Protein AF-A0A521QGU1-F1 (afdb_monomer_lite)

Structure (mmCIF, N/CA/C/O backbone):
data_AF-A0A521QGU1-F1
#
_entry.id   AF-A0A521QGU1-F1
#
loop_
_atom_site.group_PDB
_atom_site.id
_atom_site.type_symbol
_atom_site.label_atom_id
_atom_site.label_alt_id
_atom_site.label_comp_id
_atom_site.label_asym_id
_atom_site.label_entity_id
_atom_site.label_seq_id
_atom_site.pdbx_PDB_ins_code
_atom_site.Cartn_x
_atom_site.Cartn_y
_atom_site.Cartn_z
_atom_site.occupancy
_atom_site.B_iso_or_equiv
_atom_site.auth_seq_id
_atom_site.auth_comp_id
_atom_site.auth_asym_id
_atom_site.auth_atom_id
_atom_site.pdbx_PDB_model_num
ATOM 1 N N . MET A 1 1 ? 9.062 -14.200 -12.652 1.00 90.19 1 MET A N 1
ATOM 2 C CA . MET A 1 1 ? 8.026 -13.484 -13.407 1.00 90.19 1 MET A CA 1
ATOM 3 C C . MET A 1 1 ? 8.384 -13.558 -14.871 1.00 90.19 1 MET A C 1
ATOM 5 O O . MET A 1 1 ? 9.484 -13.156 -15.253 1.00 90.19 1 MET A O 1
ATOM 9 N N . ASP A 1 2 ? 7.503 -14.172 -15.654 1.00 92.00 2 ASP A N 1
ATOM 10 C CA . ASP A 1 2 ? 7.645 -14.244 -17.107 1.00 92.00 2 ASP A CA 1
ATOM 11 C C . ASP A 1 2 ? 7.074 -12.988 -17.789 1.00 92.00 2 ASP A C 1
ATOM 13 O O . ASP A 1 2 ? 6.557 -12.075 -17.139 1.00 92.00 2 ASP A O 1
ATOM 17 N N . ARG A 1 3 ? 7.189 -12.932 -19.118 1.00 93.56 3 ARG A N 1
ATOM 18 C CA . ARG A 1 3 ? 6.713 -11.808 -19.931 1.00 93.56 3 ARG A CA 1
ATOM 19 C C . ARG A 1 3 ? 5.219 -11.534 -19.752 1.00 93.56 3 ARG A C 1
ATOM 21 O O . ARG A 1 3 ? 4.829 -10.377 -19.626 1.00 93.56 3 ARG A O 1
ATOM 28 N N . ASN A 1 4 ? 4.386 -12.569 -19.803 1.00 92.94 4 ASN A N 1
ATOM 29 C CA . ASN A 1 4 ? 2.934 -12.403 -19.786 1.00 92.94 4 ASN A CA 1
ATOM 30 C C . ASN A 1 4 ? 2.483 -11.890 -18.423 1.00 92.94 4 ASN A C 1
ATOM 32 O O . ASN A 1 4 ? 1.686 -10.956 -18.337 1.00 92.94 4 ASN A O 1
ATOM 36 N N . GLU A 1 5 ? 3.058 -12.449 -17.364 1.00 93.75 5 GLU A N 1
ATOM 37 C CA . GLU A 1 5 ? 2.828 -11.998 -16.003 1.00 93.75 5 GLU A CA 1
ATOM 38 C C . GLU A 1 5 ? 3.283 -10.546 -15.797 1.00 93.75 5 GLU A C 1
ATOM 40 O O . GLU A 1 5 ? 2.536 -9.748 -15.231 1.00 93.75 5 GLU A O 1
ATOM 45 N N . LEU A 1 6 ? 4.454 -10.165 -16.324 1.00 95.31 6 LEU A N 1
ATOM 46 C CA . LEU A 1 6 ? 4.926 -8.780 -16.286 1.00 95.31 6 LEU A CA 1
ATOM 47 C C . LEU A 1 6 ? 3.934 -7.825 -16.964 1.00 95.31 6 LEU A C 1
ATOM 49 O O . LEU A 1 6 ? 3.582 -6.796 -16.389 1.00 95.31 6 LEU A O 1
ATOM 53 N N . LEU A 1 7 ? 3.451 -8.160 -18.163 1.00 94.69 7 LEU A N 1
ATOM 54 C CA . LEU A 1 7 ? 2.492 -7.325 -18.895 1.00 94.69 7 LEU A CA 1
ATOM 55 C C . LEU A 1 7 ? 1.172 -7.158 -18.131 1.00 94.69 7 LEU A C 1
ATOM 57 O O . LEU A 1 7 ? 0.624 -6.054 -18.086 1.00 94.69 7 LEU A O 1
ATOM 61 N N . LEU A 1 8 ? 0.677 -8.228 -17.503 1.00 94.88 8 LEU A N 1
ATOM 62 C CA . LEU A 1 8 ? -0.521 -8.178 -16.664 1.00 94.88 8 LEU A CA 1
ATOM 63 C C . LEU A 1 8 ? -0.319 -7.267 -15.450 1.00 94.88 8 LEU A C 1
ATOM 65 O O . LEU A 1 8 ? -1.179 -6.430 -15.168 1.00 94.88 8 LEU A O 1
ATOM 69 N N . VAL A 1 9 ? 0.822 -7.385 -14.765 1.00 95.56 9 VAL A N 1
ATOM 70 C CA . VAL A 1 9 ? 1.147 -6.549 -13.603 1.00 95.56 9 VAL A CA 1
ATOM 71 C C . VAL A 1 9 ? 1.278 -5.079 -13.997 1.00 95.56 9 VAL A C 1
ATOM 73 O O . VAL A 1 9 ? 0.648 -4.231 -13.370 1.00 95.56 9 VAL A O 1
ATOM 76 N N . LEU A 1 10 ? 2.016 -4.756 -15.063 1.00 95.31 10 LEU A N 1
ATOM 77 C CA . LEU A 1 10 ? 2.164 -3.370 -15.523 1.00 95.31 10 LEU A CA 1
ATOM 78 C C . LEU A 1 10 ? 0.822 -2.758 -15.932 1.00 95.31 10 LEU A C 1
ATOM 80 O O . LEU A 1 10 ? 0.522 -1.626 -15.556 1.00 95.31 10 LEU A O 1
ATOM 84 N N . ARG A 1 11 ? -0.026 -3.519 -16.638 1.00 95.06 11 ARG A N 1
ATOM 85 C CA . ARG A 1 11 ? -1.375 -3.073 -17.013 1.00 95.06 11 ARG A CA 1
ATOM 86 C C . ARG A 1 11 ? -2.244 -2.808 -15.787 1.00 95.06 11 ARG A C 1
ATOM 88 O O . ARG A 1 11 ? -2.938 -1.795 -15.744 1.00 95.06 11 ARG A O 1
ATOM 95 N N . LYS A 1 12 ? -2.203 -3.700 -14.798 1.00 92.31 12 LYS A N 1
ATOM 96 C CA . LYS A 1 12 ? -2.942 -3.563 -13.538 1.00 92.31 12 LYS A CA 1
ATOM 97 C C . LYS A 1 12 ? -2.514 -2.321 -12.763 1.00 92.31 12 LYS A C 1
ATOM 99 O O . LYS A 1 12 ? -3.358 -1.540 -12.338 1.00 92.31 12 LYS A O 1
ATOM 104 N N . LEU A 1 13 ? -1.205 -2.117 -12.649 1.00 92.56 13 LEU A N 1
ATOM 105 C CA . LEU A 1 13 ? -0.603 -0.957 -11.994 1.00 92.56 13 LEU A CA 1
ATOM 106 C C . LEU A 1 13 ? -0.696 0.326 -12.832 1.00 92.56 13 LEU A C 1
ATOM 108 O O . LEU A 1 13 ? -0.358 1.400 -12.340 1.00 92.56 13 LEU A O 1
ATOM 112 N N . ARG A 1 14 ? -1.166 0.224 -14.084 1.00 92.44 14 ARG A N 1
ATOM 113 C CA . ARG A 1 14 ? -1.228 1.316 -15.067 1.00 92.44 14 ARG A CA 1
ATOM 114 C C . ARG A 1 14 ? 0.125 2.009 -15.249 1.00 92.44 14 ARG A C 1
ATOM 116 O O . ARG A 1 14 ? 0.181 3.224 -15.393 1.00 92.44 14 ARG A O 1
ATOM 123 N N . LEU A 1 15 ? 1.201 1.225 -15.230 1.00 92.94 15 LEU A N 1
ATOM 124 C CA . LEU A 1 15 ? 2.562 1.713 -15.415 1.00 92.94 15 LEU A CA 1
ATOM 125 C C . LEU A 1 15 ? 2.961 1.644 -16.884 1.00 92.94 15 LEU A C 1
ATOM 127 O O . LEU A 1 15 ? 2.883 0.588 -17.518 1.00 92.94 15 LEU A O 1
ATOM 131 N N . SER A 1 16 ? 3.474 2.754 -17.400 1.00 92.38 16 SER A N 1
ATOM 132 C CA . SER A 1 16 ? 4.285 2.731 -18.611 1.00 92.38 16 SER A CA 1
ATOM 133 C C . SER A 1 16 ? 5.647 2.067 -18.342 1.00 92.38 16 SER A C 1
ATOM 135 O O . SER A 1 16 ? 6.125 2.050 -17.201 1.00 92.38 16 SER A O 1
ATOM 137 N N . PRO A 1 17 ? 6.340 1.568 -19.384 1.00 91.75 17 PRO A N 1
ATOM 138 C CA . PRO A 1 17 ? 7.682 1.006 -19.226 1.00 91.75 17 PRO A CA 1
ATOM 139 C C . PRO A 1 17 ? 8.680 1.995 -18.609 1.00 91.75 17 PRO A C 1
ATOM 141 O O . PRO A 1 17 ? 9.538 1.601 -17.824 1.00 91.75 17 PRO A O 1
ATOM 144 N N . LYS A 1 18 ? 8.545 3.289 -18.933 1.00 92.12 18 LYS A N 1
ATOM 145 C CA . LYS A 1 18 ? 9.400 4.358 -18.403 1.00 92.12 18 LYS A CA 1
ATOM 146 C C . LYS A 1 18 ? 9.163 4.589 -16.910 1.00 92.12 18 LYS A C 1
ATOM 148 O O . LYS A 1 18 ? 10.126 4.712 -16.160 1.00 92.12 18 LYS A O 1
ATOM 153 N N . GLU A 1 19 ? 7.906 4.623 -16.472 1.00 91.94 19 GLU A N 1
ATOM 154 C CA . GLU A 1 19 ? 7.576 4.775 -15.049 1.00 91.94 19 GLU A CA 1
ATOM 155 C C . GLU A 1 19 ? 8.031 3.558 -14.243 1.00 91.94 19 GLU A C 1
ATOM 157 O O . GLU A 1 19 ? 8.653 3.715 -13.196 1.00 91.94 19 GLU A O 1
ATOM 162 N N . ALA A 1 20 ? 7.792 2.347 -14.757 1.00 93.69 20 ALA A N 1
ATOM 163 C CA . ALA A 1 20 ? 8.266 1.122 -14.122 1.00 93.69 20 ALA A CA 1
ATOM 164 C C . ALA A 1 20 ? 9.794 1.121 -13.967 1.00 93.69 20 ALA A C 1
ATOM 166 O O . ALA A 1 20 ? 10.299 0.761 -12.908 1.00 93.69 20 ALA A O 1
ATOM 167 N N . ALA A 1 21 ? 10.525 1.569 -14.992 1.00 94.19 21 ALA A N 1
ATOM 168 C CA . ALA A 1 21 ? 11.978 1.691 -14.949 1.00 94.19 21 ALA A CA 1
ATOM 169 C C . ALA A 1 21 ? 12.446 2.660 -13.851 1.00 94.19 21 ALA A C 1
ATOM 171 O O . ALA A 1 21 ? 13.308 2.301 -13.050 1.00 94.19 21 ALA A O 1
ATOM 172 N N . GLY A 1 22 ? 11.821 3.840 -13.759 1.00 91.50 22 GLY A N 1
ATOM 173 C CA . GLY A 1 22 ? 12.121 4.826 -12.718 1.00 91.50 22 GLY A CA 1
ATOM 174 C C . GLY A 1 22 ? 11.873 4.290 -11.306 1.00 91.50 22 GLY A C 1
ATOM 175 O O . GLY A 1 22 ? 12.759 4.355 -10.458 1.00 91.50 22 GLY A O 1
ATOM 176 N N . LEU A 1 23 ? 10.711 3.673 -11.069 1.00 92.00 23 LEU A N 1
ATOM 177 C CA . LEU A 1 23 ? 10.362 3.109 -9.759 1.00 92.00 23 LEU A CA 1
ATOM 178 C C . LEU A 1 23 ? 11.237 1.911 -9.371 1.00 92.00 23 LEU A C 1
ATOM 180 O O . LEU A 1 23 ? 11.514 1.698 -8.194 1.00 92.00 23 LEU A O 1
ATOM 184 N N . LEU A 1 24 ? 11.676 1.116 -10.347 1.00 93.62 24 LEU A N 1
ATOM 185 C CA . LEU A 1 24 ? 12.585 -0.008 -10.123 1.00 93.62 24 LEU A CA 1
ATOM 186 C C . LEU A 1 24 ? 14.060 0.415 -10.076 1.00 93.62 24 LEU A C 1
ATOM 188 O O . LEU A 1 24 ? 14.905 -0.418 -9.748 1.00 93.62 24 LEU A O 1
ATOM 192 N N . SER A 1 25 ? 14.374 1.682 -10.358 1.00 91.62 25 SER A N 1
ATOM 193 C CA . SER A 1 25 ? 15.746 2.187 -10.505 1.00 91.62 25 SER A CA 1
ATOM 194 C C . SER A 1 25 ? 16.566 1.370 -11.514 1.00 91.62 25 SER A C 1
ATOM 196 O O . SER A 1 25 ? 17.708 0.999 -11.254 1.00 91.62 25 SER A O 1
ATOM 198 N N . VAL A 1 26 ? 15.967 1.053 -12.664 1.00 93.62 26 VAL A N 1
ATOM 199 C CA . VAL A 1 26 ? 16.630 0.356 -13.778 1.00 93.62 26 VAL A CA 1
ATOM 200 C C . VAL A 1 26 ? 16.540 1.181 -15.057 1.00 93.62 26 VAL A C 1
ATOM 202 O O . VAL A 1 26 ? 15.681 2.047 -15.196 1.00 93.62 26 VAL A O 1
ATOM 205 N N . ASP A 1 27 ? 17.398 0.883 -16.030 1.00 93.44 27 ASP A N 1
ATOM 206 C CA . ASP A 1 27 ? 17.324 1.523 -17.345 1.00 93.44 27 ASP A CA 1
ATOM 207 C C . ASP A 1 27 ? 16.013 1.147 -18.083 1.00 93.44 27 ASP A C 1
ATOM 209 O O . ASP A 1 27 ? 15.628 -0.030 -18.080 1.00 93.44 27 ASP A O 1
ATOM 213 N N . PRO A 1 28 ? 15.332 2.085 -18.772 1.00 93.38 28 PRO A N 1
ATOM 214 C CA . PRO A 1 28 ? 14.128 1.786 -19.555 1.00 93.38 28 PRO A CA 1
ATOM 215 C C . PRO A 1 28 ? 14.298 0.659 -20.587 1.00 93.38 28 PRO A C 1
ATOM 217 O O . PRO A 1 28 ? 13.368 -0.119 -20.812 1.00 93.38 28 PRO A O 1
ATOM 220 N N . LYS A 1 29 ? 15.490 0.504 -21.181 1.00 93.94 29 LYS A N 1
ATOM 221 C CA . LYS A 1 29 ? 15.809 -0.597 -22.105 1.00 93.94 29 LYS A CA 1
ATOM 222 C C . LYS A 1 29 ? 15.801 -1.949 -21.401 1.00 93.94 29 LYS A C 1
ATOM 224 O O . LYS A 1 29 ? 15.525 -2.960 -22.043 1.00 93.94 29 LYS A O 1
ATOM 229 N N . THR A 1 30 ? 16.095 -1.996 -20.104 1.00 94.56 30 THR A N 1
ATOM 230 C CA . THR A 1 30 ? 16.016 -3.225 -19.305 1.00 94.56 30 THR A CA 1
ATOM 231 C C . THR A 1 30 ? 14.569 -3.700 -19.202 1.00 94.56 30 THR A C 1
ATOM 233 O O . THR A 1 30 ? 14.295 -4.868 -19.476 1.00 94.56 30 THR A O 1
ATOM 236 N N . VAL A 1 31 ? 13.630 -2.788 -18.925 1.00 93.56 31 VAL A N 1
ATOM 237 C CA . VAL A 1 31 ? 12.193 -3.109 -18.902 1.00 93.56 31 VAL A CA 1
ATOM 238 C C . VAL A 1 31 ? 11.703 -3.528 -20.290 1.00 93.56 31 VAL A C 1
ATOM 240 O O . VAL A 1 31 ? 11.034 -4.553 -20.418 1.00 93.56 31 VAL A O 1
ATOM 243 N N . ALA A 1 32 ? 12.106 -2.808 -21.344 1.00 92.31 32 ALA A N 1
ATOM 244 C CA . ALA A 1 32 ? 11.781 -3.178 -22.723 1.00 92.31 32 ALA A CA 1
ATOM 245 C C . ALA A 1 32 ? 12.279 -4.593 -23.073 1.00 92.31 32 ALA A C 1
ATOM 247 O O . ALA A 1 32 ? 11.535 -5.395 -23.632 1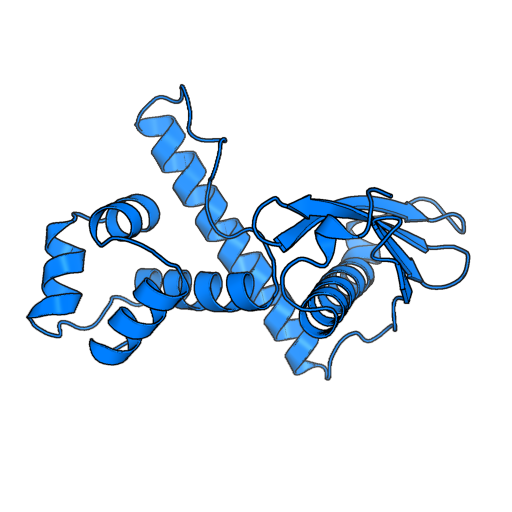.00 92.31 32 ALA A O 1
ATOM 248 N N . ARG A 1 33 ? 13.501 -4.963 -22.661 1.00 93.38 33 ARG A N 1
ATOM 249 C CA . ARG A 1 33 ? 14.042 -6.319 -22.859 1.00 93.38 33 ARG A CA 1
ATOM 250 C C . ARG A 1 33 ? 13.207 -7.397 -22.167 1.00 93.38 33 ARG A C 1
ATOM 252 O O . ARG A 1 33 ? 12.995 -8.448 -22.771 1.00 93.38 33 ARG A O 1
ATOM 259 N N . TRP A 1 34 ? 12.728 -7.162 -20.944 1.00 95.06 34 TRP A N 1
ATOM 260 C CA . TRP A 1 34 ? 11.826 -8.102 -20.263 1.00 95.06 34 TRP A CA 1
ATOM 261 C C . TRP A 1 34 ? 10.500 -8.257 -21.020 1.00 95.06 34 TRP A C 1
ATOM 263 O O . TRP A 1 34 ? 10.010 -9.372 -21.195 1.00 95.06 34 TRP A O 1
ATOM 273 N N . MET A 1 35 ? 9.953 -7.149 -21.530 1.00 92.56 35 MET A N 1
ATOM 274 C CA . MET A 1 35 ? 8.674 -7.125 -22.245 1.00 92.56 35 MET A CA 1
ATOM 275 C C . MET A 1 35 ? 8.734 -7.697 -23.666 1.00 92.56 35 MET A C 1
ATOM 277 O O . MET A 1 35 ? 7.758 -8.296 -24.107 1.00 92.56 35 MET A O 1
ATOM 281 N N . GLU A 1 36 ? 9.829 -7.504 -24.399 1.00 90.25 36 GLU A N 1
ATOM 282 C CA . GLU A 1 36 ? 9.942 -7.877 -25.818 1.00 90.25 36 GLU A CA 1
ATOM 283 C C . GLU A 1 36 ? 10.596 -9.242 -26.006 1.00 90.25 36 GLU A C 1
ATOM 285 O O . GLU A 1 36 ? 10.100 -10.082 -26.754 1.00 90.25 36 GLU A O 1
ATOM 290 N N . ARG A 1 37 ? 11.716 -9.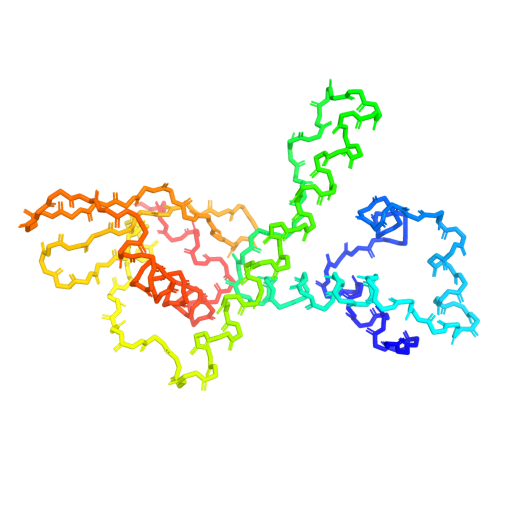471 -25.311 1.00 84.38 37 ARG A N 1
ATOM 291 C CA . ARG A 1 37 ? 12.564 -10.657 -25.498 1.00 84.38 37 ARG A CA 1
ATOM 292 C C . ARG A 1 37 ? 12.235 -11.782 -24.523 1.00 84.38 37 ARG A C 1
ATOM 294 O O . ARG A 1 37 ? 12.861 -12.833 -24.583 1.00 84.38 37 ARG A O 1
ATOM 301 N N . GLY A 1 38 ? 11.296 -11.552 -23.603 1.00 80.38 38 GLY A N 1
ATOM 302 C CA . GLY A 1 38 ? 10.913 -12.520 -22.576 1.00 80.38 38 GLY A CA 1
ATOM 303 C C . GLY A 1 38 ? 12.033 -12.853 -21.593 1.00 80.38 38 GLY A C 1
ATOM 304 O O . GLY A 1 38 ? 12.019 -13.923 -20.988 1.00 80.38 38 GLY A O 1
ATOM 305 N N . ALA A 1 39 ? 13.011 -11.957 -21.435 1.00 86.06 39 ALA A N 1
ATOM 306 C CA . ALA A 1 39 ? 14.044 -12.120 -20.424 1.00 86.06 39 ALA A CA 1
ATOM 307 C C . ALA A 1 39 ? 13.405 -12.154 -19.027 1.00 86.06 39 ALA A C 1
ATOM 309 O O . ALA A 1 39 ? 12.521 -11.352 -18.721 1.00 86.06 39 ALA A O 1
ATOM 310 N N . LYS A 1 40 ? 13.862 -13.080 -18.179 1.00 88.75 40 LYS A N 1
ATOM 311 C CA . LYS A 1 40 ? 13.328 -13.250 -16.824 1.00 88.75 40 LYS A CA 1
ATOM 312 C C . LYS A 1 40 ? 13.571 -11.984 -16.000 1.00 88.75 40 LYS A C 1
ATOM 314 O O . LYS A 1 40 ? 14.695 -11.480 -15.954 1.00 88.75 40 LYS A O 1
ATOM 319 N N . VAL A 1 41 ? 12.527 -11.502 -15.329 1.00 92.81 41 VAL A N 1
ATOM 320 C CA . VAL A 1 41 ? 12.647 -10.371 -14.401 1.00 92.81 41 VAL A CA 1
ATOM 321 C C . VAL A 1 41 ? 13.502 -10.807 -13.197 1.00 92.81 41 VAL A C 1
ATOM 323 O O . VAL A 1 41 ? 13.235 -11.871 -12.631 1.00 92.81 41 VAL A O 1
ATOM 326 N N . PRO A 1 42 ? 14.534 -10.037 -12.799 1.00 93.56 42 PRO A N 1
ATOM 327 C CA . PRO A 1 42 ? 15.344 -10.337 -11.622 1.00 93.56 42 PRO A CA 1
ATOM 328 C C . PRO A 1 42 ? 14.513 -10.358 -10.337 1.00 93.56 42 PRO A C 1
ATOM 330 O O . PRO A 1 42 ? 13.564 -9.588 -10.200 1.00 93.56 42 PRO A O 1
ATOM 333 N N . GLY A 1 43 ? 14.925 -11.186 -9.373 1.00 92.62 43 GLY A N 1
ATOM 334 C CA . GLY A 1 43 ? 14.205 -11.409 -8.112 1.00 92.62 43 GLY A CA 1
ATOM 335 C C . GLY A 1 43 ? 13.744 -10.129 -7.399 1.00 92.62 43 GLY A C 1
ATOM 336 O O . GLY A 1 43 ? 12.550 -10.018 -7.134 1.00 92.62 43 GLY A O 1
ATOM 337 N N . PRO A 1 44 ? 14.620 -9.132 -7.162 1.00 92.94 44 PRO A N 1
ATOM 338 C CA . PRO A 1 44 ? 14.218 -7.895 -6.486 1.00 92.94 44 PRO A CA 1
ATOM 339 C C . PRO A 1 44 ? 13.143 -7.097 -7.239 1.00 92.94 44 PRO A C 1
ATOM 341 O O . PRO A 1 44 ? 12.173 -6.635 -6.641 1.00 92.94 44 PRO A O 1
ATOM 344 N N . ALA A 1 45 ? 13.271 -6.973 -8.565 1.00 94.56 45 ALA A N 1
ATOM 345 C CA . ALA A 1 45 ? 12.286 -6.273 -9.388 1.00 94.56 45 ALA A CA 1
ATOM 346 C C . ALA A 1 45 ? 10.954 -7.031 -9.447 1.00 94.56 45 ALA A C 1
ATOM 348 O O . ALA A 1 45 ? 9.886 -6.432 -9.340 1.00 94.56 45 ALA A O 1
ATOM 349 N N . GLU A 1 46 ? 11.013 -8.357 -9.565 1.00 95.50 46 GLU A N 1
ATOM 350 C CA . GLU A 1 46 ? 9.836 -9.216 -9.498 1.00 95.50 46 GLU A CA 1
ATOM 351 C C . GLU A 1 46 ? 9.117 -9.081 -8.149 1.00 95.50 46 GLU A C 1
ATOM 353 O O . GLU A 1 46 ? 7.893 -8.940 -8.124 1.00 95.50 46 GLU A O 1
ATOM 358 N N . GLN A 1 47 ? 9.853 -9.104 -7.036 1.00 94.88 47 GLN A N 1
ATOM 359 C CA . GLN A 1 47 ? 9.284 -8.989 -5.696 1.00 94.88 47 GLN A CA 1
ATOM 360 C C . GLN A 1 47 ? 8.584 -7.640 -5.511 1.00 94.88 47 GLN A C 1
ATOM 362 O O . GLN A 1 47 ? 7.433 -7.618 -5.075 1.00 94.88 47 GLN A O 1
ATOM 367 N N . ALA A 1 48 ? 9.226 -6.543 -5.926 1.00 95.62 48 ALA A N 1
ATOM 368 C CA . ALA A 1 48 ? 8.642 -5.205 -5.874 1.00 95.62 48 ALA A CA 1
ATOM 369 C C . ALA A 1 48 ? 7.350 -5.111 -6.703 1.00 95.62 48 ALA A C 1
ATOM 371 O O . ALA A 1 48 ? 6.311 -4.722 -6.178 1.00 95.62 48 ALA A O 1
ATOM 372 N N . LEU A 1 49 ? 7.375 -5.551 -7.966 1.00 96.25 49 LEU A N 1
ATOM 373 C CA . LEU A 1 49 ? 6.201 -5.537 -8.848 1.00 96.25 49 LEU A CA 1
ATOM 374 C C . LEU A 1 49 ? 5.028 -6.342 -8.272 1.00 96.25 49 LEU A C 1
ATOM 376 O O . LEU A 1 49 ? 3.874 -5.915 -8.337 1.00 96.25 49 LEU A O 1
ATOM 380 N N . ARG A 1 50 ? 5.318 -7.508 -7.686 1.00 95.88 50 ARG A N 1
ATOM 381 C CA . ARG A 1 50 ? 4.315 -8.352 -7.030 1.00 95.88 50 ARG A CA 1
ATOM 382 C C . ARG A 1 50 ? 3.736 -7.702 -5.775 1.00 95.88 50 ARG A C 1
ATOM 384 O O . ARG A 1 50 ? 2.526 -7.796 -5.577 1.00 95.88 50 ARG A O 1
ATOM 391 N N . ALA A 1 51 ? 4.575 -7.083 -4.947 1.00 95.81 51 ALA A N 1
ATOM 392 C CA . ALA A 1 51 ? 4.137 -6.363 -3.756 1.00 95.81 51 ALA A CA 1
ATOM 393 C C . ALA A 1 51 ? 3.238 -5.187 -4.142 1.00 95.81 51 ALA A C 1
ATOM 395 O O . ALA A 1 51 ? 2.112 -5.094 -3.669 1.00 95.81 51 ALA A O 1
ATOM 396 N N . TRP A 1 52 ? 3.656 -4.363 -5.105 1.00 96.06 52 TRP A N 1
ATOM 397 C CA . TRP A 1 52 ? 2.846 -3.248 -5.599 1.00 96.06 52 TRP A CA 1
ATOM 398 C C . TRP A 1 52 ? 1.489 -3.705 -6.136 1.00 96.06 52 TRP A C 1
ATOM 400 O O . TRP A 1 52 ? 0.475 -3.080 -5.847 1.00 96.06 52 TRP A O 1
ATOM 410 N N . ALA A 1 53 ? 1.441 -4.818 -6.879 1.00 94.75 53 ALA A N 1
ATOM 411 C CA . ALA A 1 53 ? 0.187 -5.366 -7.396 1.00 94.75 53 ALA A CA 1
ATOM 412 C C . ALA A 1 53 ? -0.786 -5.791 -6.287 1.00 94.75 53 ALA A C 1
ATOM 414 O O . ALA A 1 53 ? -1.994 -5.645 -6.468 1.00 94.75 53 ALA A O 1
ATOM 415 N N . ARG A 1 54 ? -0.276 -6.314 -5.166 1.00 94.44 54 ARG A N 1
ATOM 416 C CA . ARG A 1 54 ? -1.084 -6.709 -4.003 1.00 94.44 54 ARG A CA 1
ATOM 417 C C . ARG A 1 54 ? -1.501 -5.514 -3.154 1.00 94.44 54 ARG A C 1
ATOM 419 O O . ARG A 1 54 ? -2.654 -5.450 -2.750 1.00 94.44 54 ARG A O 1
ATOM 426 N N . LEU A 1 55 ? -0.608 -4.549 -2.944 1.00 93.75 55 LEU A N 1
ATOM 427 C CA . LEU A 1 55 ? -0.945 -3.291 -2.277 1.00 93.75 55 LEU A CA 1
ATOM 428 C C . LEU A 1 55 ? -2.032 -2.537 -3.046 1.00 93.75 55 LEU A C 1
ATOM 430 O O . LEU A 1 55 ? -2.993 -2.075 -2.445 1.00 93.75 55 LEU A O 1
ATOM 434 N N . ALA A 1 56 ? -1.936 -2.495 -4.378 1.00 91.81 56 ALA A N 1
ATOM 435 C CA . ALA A 1 56 ? -2.970 -1.914 -5.226 1.00 91.81 56 ALA A CA 1
ATOM 436 C C . ALA A 1 56 ? -4.333 -2.613 -5.057 1.00 91.81 56 ALA A C 1
ATOM 438 O O . ALA A 1 56 ? -5.351 -1.930 -4.995 1.00 91.81 56 ALA A O 1
ATOM 439 N N . ASP A 1 57 ? -4.366 -3.948 -4.947 1.00 90.62 57 ASP A N 1
ATOM 440 C CA . ASP A 1 57 ? -5.608 -4.693 -4.669 1.00 90.62 57 ASP A CA 1
ATOM 441 C C . ASP A 1 57 ? -6.178 -4.403 -3.281 1.00 90.62 57 ASP A C 1
ATOM 443 O O . ASP A 1 57 ? -7.392 -4.408 -3.100 1.00 90.62 57 ASP A O 1
ATOM 447 N N . ALA A 1 58 ? -5.299 -4.175 -2.307 1.00 87.81 58 ALA A N 1
ATOM 448 C CA . ALA A 1 58 ? -5.660 -3.832 -0.938 1.00 87.81 58 ALA A CA 1
ATOM 449 C C . ALA A 1 58 ? -6.035 -2.348 -0.772 1.00 87.81 58 ALA A C 1
ATOM 451 O O . ALA A 1 58 ? -6.320 -1.913 0.339 1.00 87.81 58 ALA A O 1
ATOM 452 N N . GLY A 1 59 ? -6.000 -1.551 -1.848 1.00 87.25 59 GLY A N 1
ATOM 453 C CA . GLY A 1 59 ? -6.241 -0.113 -1.776 1.00 87.25 59 GLY A CA 1
ATOM 454 C C . GLY A 1 59 ? -5.164 0.643 -0.993 1.00 87.25 59 GLY A C 1
ATOM 455 O O . GLY A 1 59 ? -5.432 1.721 -0.482 1.00 87.25 59 GLY A O 1
ATOM 456 N N . LEU A 1 60 ? -3.950 0.111 -0.873 1.00 89.12 60 LEU A N 1
ATOM 457 C CA . LEU A 1 60 ? -2.855 0.764 -0.156 1.00 89.12 60 LEU A CA 1
ATOM 458 C C . LEU A 1 60 ? -1.931 1.529 -1.117 1.00 89.12 60 LEU A C 1
ATOM 460 O O . LEU A 1 60 ? -1.729 1.106 -2.265 1.00 89.12 60 LEU A O 1
ATOM 464 N N . PRO A 1 61 ? -1.345 2.657 -0.673 1.00 87.56 61 PRO A N 1
ATOM 465 C CA . PRO A 1 61 ? -0.427 3.438 -1.481 1.00 87.56 61 PRO A CA 1
ATOM 466 C C . PRO A 1 61 ? 0.822 2.614 -1.780 1.00 87.56 61 PRO A C 1
ATOM 468 O O . PRO A 1 61 ? 1.500 2.127 -0.885 1.00 87.56 61 PRO A O 1
ATOM 471 N N . TRP A 1 62 ? 1.136 2.484 -3.065 1.00 90.44 62 TRP A N 1
ATOM 472 C CA . TRP A 1 62 ? 2.328 1.771 -3.528 1.00 90.44 62 TRP A CA 1
ATOM 473 C C . TRP A 1 62 ? 3.219 2.626 -4.439 1.00 90.44 62 TRP A C 1
ATOM 475 O O . TRP A 1 62 ? 4.346 2.237 -4.732 1.00 90.44 62 TRP A O 1
ATOM 485 N N . ARG A 1 63 ? 2.745 3.791 -4.904 1.00 87.25 63 ARG A N 1
ATOM 486 C CA . ARG A 1 63 ? 3.498 4.682 -5.800 1.00 87.25 63 ARG A CA 1
ATOM 487 C C . ARG A 1 63 ? 3.734 6.058 -5.169 1.00 87.25 63 ARG A C 1
ATOM 489 O O . ARG A 1 63 ? 2.823 6.573 -4.519 1.00 87.25 63 ARG A O 1
ATOM 496 N N . PRO A 1 64 ? 4.889 6.693 -5.422 1.00 76.69 64 PRO A N 1
ATOM 497 C CA . PRO A 1 64 ? 5.152 8.049 -4.970 1.00 76.69 64 PRO A CA 1
ATOM 498 C C . PRO A 1 64 ? 4.383 9.011 -5.882 1.00 76.69 64 PRO A C 1
ATOM 500 O O . PRO A 1 64 ? 4.666 9.090 -7.075 1.00 76.69 64 PRO A O 1
ATOM 503 N N . ARG A 1 65 ? 3.351 9.685 -5.365 1.00 69.38 65 ARG A N 1
ATOM 504 C CA . ARG A 1 65 ? 2.537 10.614 -6.173 1.00 69.38 65 ARG A CA 1
ATOM 505 C C . ARG A 1 65 ? 3.118 12.022 -6.187 1.00 69.38 65 ARG A C 1
ATOM 507 O O . ARG A 1 65 ? 3.342 12.577 -7.254 1.00 69.38 65 ARG A O 1
ATOM 514 N N . GLU A 1 66 ? 3.357 12.575 -5.006 1.00 67.19 66 GLU A N 1
ATOM 515 C CA . GLU A 1 66 ? 3.667 14.002 -4.833 1.00 67.19 66 GLU A CA 1
ATOM 516 C C . GLU A 1 66 ? 4.999 14.227 -4.107 1.00 67.19 66 GLU A C 1
ATOM 518 O O . GLU A 1 66 ? 5.613 15.278 -4.256 1.00 67.19 66 GLU A O 1
ATOM 523 N N . CYS A 1 67 ? 5.509 13.215 -3.397 1.00 66.56 67 CYS A N 1
ATOM 524 C CA . CYS A 1 67 ? 6.707 13.323 -2.560 1.00 66.56 67 CYS A CA 1
ATOM 525 C C . CYS A 1 67 ? 8.031 13.461 -3.329 1.00 66.56 67 CYS A C 1
ATOM 527 O O . CYS A 1 67 ? 9.070 13.617 -2.700 1.00 66.56 67 CYS A O 1
ATOM 529 N N . LEU A 1 68 ? 8.013 13.397 -4.665 1.00 76.88 68 LEU A N 1
ATOM 530 C CA . LEU A 1 68 ? 9.216 13.530 -5.497 1.00 76.88 68 LEU A CA 1
ATOM 531 C C . LEU A 1 68 ? 9.350 14.911 -6.153 1.00 76.88 68 LEU A C 1
ATOM 533 O O . LEU A 1 68 ? 10.377 15.200 -6.764 1.00 76.88 68 LEU A O 1
ATOM 537 N N . ILE A 1 69 ? 8.320 15.759 -6.071 1.00 78.25 69 ILE A N 1
ATOM 538 C CA . ILE A 1 69 ? 8.321 17.065 -6.735 1.00 78.25 69 ILE A CA 1
ATOM 539 C C . ILE A 1 69 ? 9.320 17.988 -6.029 1.00 78.25 69 ILE A C 1
ATOM 541 O O . ILE A 1 69 ? 9.248 18.183 -4.821 1.00 78.25 69 ILE A O 1
ATOM 545 N N . GLY A 1 70 ? 10.240 18.577 -6.797 1.00 81.69 70 GLY A N 1
ATOM 546 C CA . GLY A 1 70 ? 11.232 19.528 -6.283 1.00 81.69 70 GLY A CA 1
ATOM 547 C C . GLY A 1 70 ? 12.448 18.891 -5.601 1.00 81.69 70 GLY A C 1
ATOM 548 O O . GLY A 1 70 ? 13.310 19.625 -5.127 1.00 81.69 70 GLY A O 1
ATOM 549 N N . LEU A 1 71 ? 12.543 17.558 -5.575 1.00 86.69 71 LEU A N 1
ATOM 550 C CA . LEU A 1 71 ? 13.725 16.85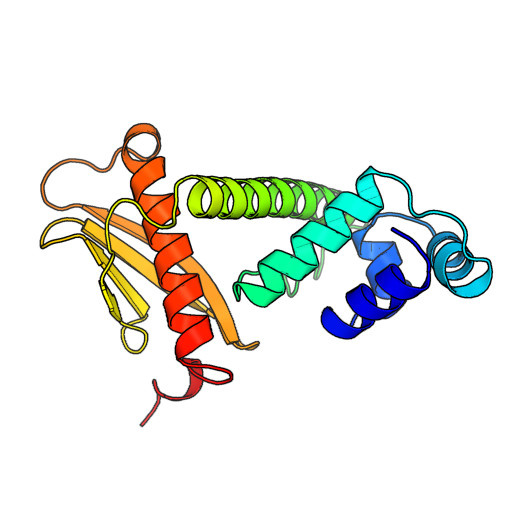6 -5.078 1.00 86.69 71 LEU A CA 1
ATOM 551 C C . LEU A 1 71 ? 14.854 16.838 -6.114 1.00 86.69 71 LEU A C 1
ATOM 553 O O . LEU A 1 71 ? 14.613 16.827 -7.324 1.00 86.69 71 LEU A O 1
ATOM 557 N N . SER A 1 72 ? 16.095 16.784 -5.626 1.00 91.62 72 SER A N 1
ATOM 558 C CA . SER A 1 72 ? 17.242 16.449 -6.470 1.00 91.62 72 SER A CA 1
ATOM 559 C C . SER A 1 72 ? 17.127 15.009 -6.988 1.00 91.62 72 SER A C 1
ATOM 561 O O . SER A 1 72 ? 16.389 14.194 -6.434 1.00 91.62 72 SER A O 1
ATOM 563 N N . GLU A 1 73 ? 17.872 14.659 -8.039 1.00 87.31 73 GLU A N 1
ATOM 564 C CA . GLU A 1 73 ? 17.877 13.286 -8.565 1.00 87.31 73 GLU A CA 1
ATOM 565 C C . GLU A 1 73 ? 18.319 12.262 -7.503 1.00 87.31 73 GLU A C 1
ATOM 567 O O . GLU A 1 73 ? 17.729 11.186 -7.400 1.00 87.31 73 GLU A O 1
ATOM 572 N N . ALA A 1 74 ? 19.305 12.620 -6.674 1.00 89.25 74 ALA A N 1
ATOM 573 C CA . ALA A 1 74 ? 19.797 11.767 -5.595 1.00 89.25 74 ALA A CA 1
ATOM 574 C C . ALA A 1 74 ? 18.737 11.562 -4.502 1.00 89.25 74 ALA A C 1
ATOM 576 O O . ALA A 1 74 ? 18.477 10.427 -4.103 1.00 89.25 74 ALA A O 1
ATOM 577 N N . ASP A 1 75 ? 18.074 12.639 -4.074 1.00 89.50 75 ASP A N 1
ATOM 578 C CA . ASP A 1 75 ? 17.024 12.557 -3.055 1.00 89.50 75 ASP A CA 1
ATOM 579 C C . ASP A 1 75 ? 15.804 11.796 -3.581 1.00 89.50 75 ASP A C 1
ATOM 581 O O . ASP A 1 75 ? 15.236 10.963 -2.877 1.00 89.50 75 ASP A O 1
ATOM 585 N N . ALA A 1 76 ? 15.421 12.021 -4.841 1.00 88.00 76 ALA A N 1
ATOM 586 C CA . ALA A 1 76 ? 14.332 11.289 -5.475 1.00 88.00 76 ALA A CA 1
ATOM 587 C C . ALA A 1 76 ? 14.641 9.786 -5.569 1.00 88.00 76 ALA A C 1
ATOM 589 O O . ALA A 1 76 ? 13.768 8.960 -5.290 1.00 88.00 76 ALA A O 1
ATOM 590 N N . ALA A 1 77 ? 15.877 9.416 -5.920 1.00 88.25 77 ALA A N 1
ATOM 591 C CA . ALA A 1 77 ? 16.309 8.022 -5.953 1.00 88.25 77 ALA A CA 1
ATOM 592 C C . ALA A 1 77 ? 16.247 7.368 -4.562 1.00 88.25 77 ALA A C 1
ATOM 594 O O . ALA A 1 77 ? 15.774 6.233 -4.439 1.00 88.25 77 ALA A O 1
ATOM 595 N N . GLU A 1 78 ? 16.656 8.091 -3.518 1.00 90.19 78 GLU A N 1
ATOM 596 C CA . GLU A 1 78 ? 16.587 7.607 -2.139 1.00 90.19 78 GLU A CA 1
ATOM 597 C C . GLU A 1 78 ? 15.139 7.455 -1.654 1.00 90.19 78 GLU A C 1
ATOM 599 O O . GLU A 1 78 ? 14.775 6.411 -1.114 1.00 90.19 78 GLU A O 1
ATOM 604 N N . GLN A 1 79 ? 14.262 8.423 -1.936 1.00 88.75 79 GLN A N 1
ATOM 605 C CA . GLN A 1 79 ? 12.835 8.310 -1.614 1.00 88.75 79 GLN A CA 1
ATOM 606 C C . GLN A 1 79 ? 12.171 7.128 -2.335 1.00 88.75 79 GLN A C 1
ATOM 608 O O . GLN A 1 79 ? 11.364 6.410 -1.744 1.00 88.75 79 GLN A O 1
ATOM 613 N N . ILE A 1 80 ? 12.540 6.859 -3.592 1.00 90.25 80 ILE A N 1
ATOM 614 C CA . ILE A 1 80 ? 12.072 5.672 -4.326 1.00 90.25 80 ILE A CA 1
ATOM 615 C C . ILE A 1 80 ? 12.590 4.377 -3.679 1.00 90.25 80 ILE A C 1
ATOM 617 O O . ILE A 1 80 ? 11.862 3.381 -3.621 1.00 90.25 80 ILE A O 1
ATOM 621 N N . ARG A 1 81 ? 13.835 4.352 -3.188 1.00 91.12 81 ARG A N 1
ATOM 622 C CA . ARG A 1 81 ? 14.386 3.202 -2.453 1.00 91.12 81 ARG A CA 1
ATOM 623 C C . ARG A 1 81 ? 13.614 2.953 -1.156 1.00 91.12 81 ARG A C 1
ATOM 625 O O . ARG A 1 81 ? 13.126 1.840 -0.967 1.00 91.12 81 ARG A O 1
ATOM 632 N N . LEU A 1 82 ? 13.433 3.981 -0.330 1.00 90.38 82 LEU A N 1
ATOM 633 C CA . LEU A 1 82 ? 12.699 3.897 0.936 1.00 90.38 82 LEU A CA 1
ATOM 634 C C . LEU A 1 82 ? 11.242 3.474 0.727 1.00 90.38 82 LEU A C 1
ATOM 636 O O . LEU A 1 82 ? 10.747 2.591 1.425 1.00 90.38 82 LEU A O 1
ATOM 640 N N . LEU A 1 83 ? 10.570 4.032 -0.283 1.00 89.88 83 LEU A N 1
ATOM 641 C CA . LEU A 1 83 ? 9.211 3.629 -0.633 1.00 89.88 83 LEU A CA 1
ATOM 642 C C . LEU A 1 83 ? 9.139 2.146 -1.008 1.00 89.88 83 LEU A C 1
ATOM 644 O O . LEU A 1 83 ? 8.214 1.450 -0.599 1.00 89.88 83 LEU A O 1
ATOM 648 N N . ARG A 1 84 ? 10.100 1.640 -1.789 1.00 91.62 84 ARG A N 1
ATOM 649 C CA . ARG A 1 84 ? 10.138 0.214 -2.141 1.00 91.62 84 ARG A CA 1
ATOM 650 C C . ARG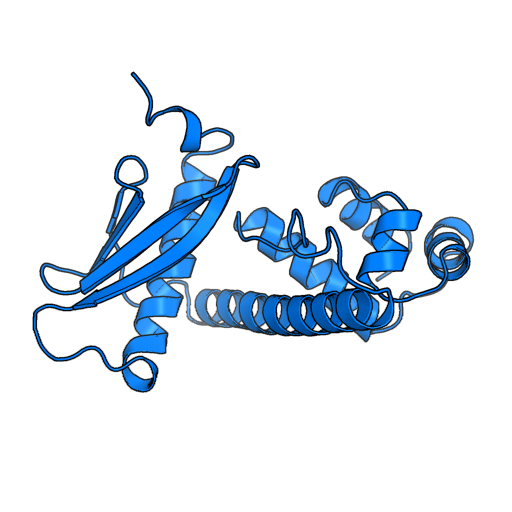 A 1 84 ? 10.269 -0.667 -0.912 1.00 91.62 84 ARG A C 1
ATOM 652 O O . ARG A 1 84 ? 9.540 -1.647 -0.814 1.00 91.62 84 ARG A O 1
ATOM 659 N N . GLU A 1 85 ? 11.167 -0.323 0.001 1.00 91.75 85 GLU A N 1
ATOM 660 C CA . GLU A 1 85 ? 11.368 -1.071 1.245 1.00 91.75 85 GLU A CA 1
ATOM 661 C C . GLU A 1 85 ? 10.112 -1.056 2.111 1.00 91.75 85 GLU A C 1
ATOM 663 O O . GLU A 1 85 ? 9.663 -2.109 2.564 1.00 91.75 85 GLU A O 1
ATOM 668 N N . HIS A 1 86 ? 9.484 0.112 2.246 1.00 90.25 86 HIS A N 1
ATOM 669 C CA . HIS A 1 86 ? 8.217 0.251 2.949 1.00 90.25 86 HIS A CA 1
ATOM 670 C C . HIS A 1 86 ? 7.111 -0.608 2.318 1.00 90.25 86 HIS A C 1
ATOM 672 O O . HIS A 1 86 ? 6.434 -1.357 3.018 1.00 90.25 86 HIS A O 1
ATOM 678 N N . ASN A 1 87 ? 6.967 -0.571 0.991 1.00 92.88 87 ASN A N 1
ATOM 679 C CA . ASN A 1 87 ? 5.973 -1.368 0.273 1.00 92.88 87 ASN A CA 1
ATOM 680 C C . ASN A 1 87 ? 6.194 -2.874 0.444 1.00 92.88 87 ASN A C 1
ATOM 682 O O . ASN A 1 87 ? 5.228 -3.625 0.547 1.00 92.88 87 ASN A O 1
ATOM 686 N N . LEU A 1 88 ? 7.450 -3.328 0.458 1.00 93.56 88 LEU A N 1
ATOM 687 C CA . LEU A 1 88 ? 7.770 -4.733 0.711 1.00 93.56 88 LEU A CA 1
ATOM 688 C C . LEU A 1 88 ? 7.381 -5.129 2.139 1.00 93.56 88 LEU A C 1
ATOM 690 O O . LEU A 1 88 ? 6.709 -6.140 2.320 1.00 93.56 88 LEU A O 1
ATOM 694 N N . ALA A 1 89 ? 7.722 -4.307 3.135 1.00 92.56 89 ALA A N 1
ATOM 695 C CA . ALA A 1 89 ? 7.353 -4.559 4.526 1.00 92.56 89 ALA A CA 1
ATOM 696 C C . ALA A 1 89 ? 5.826 -4.580 4.731 1.00 92.56 89 ALA A C 1
ATOM 698 O O . ALA A 1 89 ? 5.308 -5.431 5.459 1.00 92.56 89 ALA A O 1
ATOM 699 N N . LEU A 1 90 ? 5.105 -3.673 4.065 1.00 91.50 90 LEU A N 1
ATOM 700 C CA . LEU A 1 90 ? 3.648 -3.581 4.123 1.00 91.50 90 LEU A CA 1
ATOM 701 C C . LEU A 1 90 ? 2.970 -4.770 3.426 1.00 91.50 90 LEU A C 1
ATOM 703 O O . LEU A 1 90 ? 2.015 -5.335 3.954 1.00 91.50 90 LEU A O 1
ATOM 707 N N . ASP A 1 91 ? 3.482 -5.201 2.272 1.00 94.50 91 ASP A N 1
ATOM 708 C CA . ASP A 1 91 ? 3.001 -6.408 1.595 1.00 94.50 91 ASP A CA 1
ATOM 709 C C . ASP A 1 91 ? 3.248 -7.670 2.432 1.00 94.50 91 ASP A C 1
ATOM 711 O O . ASP A 1 91 ? 2.353 -8.507 2.587 1.00 94.50 91 ASP A O 1
ATOM 715 N N . ASP A 1 92 ? 4.438 -7.794 3.020 1.00 93.94 92 ASP A N 1
ATOM 716 C CA . ASP A 1 92 ? 4.767 -8.898 3.916 1.00 93.94 92 ASP A CA 1
ATOM 717 C C . ASP A 1 92 ? 3.845 -8.912 5.138 1.00 93.94 92 ASP A C 1
ATOM 719 O O . ASP A 1 92 ? 3.400 -9.984 5.552 1.00 93.94 92 ASP A O 1
ATOM 723 N N . MET A 1 93 ? 3.500 -7.741 5.680 1.00 93.88 93 MET A N 1
ATOM 724 C CA . MET A 1 93 ? 2.512 -7.608 6.750 1.00 93.88 93 MET A CA 1
ATOM 725 C C . MET A 1 93 ? 1.155 -8.180 6.338 1.00 93.88 93 MET A C 1
ATOM 727 O O . MET A 1 93 ? 0.674 -9.112 6.985 1.00 93.88 93 MET A O 1
ATOM 731 N N . LEU A 1 94 ? 0.578 -7.723 5.223 1.00 92.00 94 LEU A N 1
ATOM 732 C CA . LEU A 1 94 ? -0.723 -8.217 4.752 1.00 92.00 94 LEU A CA 1
ATOM 733 C C . LEU A 1 94 ? -0.707 -9.726 4.511 1.00 92.00 94 LEU A C 1
ATOM 735 O O . LEU A 1 94 ? -1.667 -10.434 4.822 1.00 92.00 94 LEU A O 1
ATOM 739 N N . ARG A 1 95 ? 0.401 -10.245 3.974 1.00 93.25 95 ARG A N 1
ATOM 740 C CA . ARG A 1 95 ? 0.586 -11.683 3.777 1.00 93.25 95 ARG A CA 1
ATOM 741 C C . ARG A 1 95 ? 0.614 -12.444 5.099 1.00 93.25 95 ARG A C 1
ATOM 743 O O . ARG A 1 95 ? 0.013 -13.514 5.157 1.00 93.25 95 ARG A O 1
ATOM 750 N N . ARG A 1 96 ? 1.270 -11.920 6.143 1.00 92.44 96 ARG A N 1
ATOM 751 C CA . ARG A 1 96 ? 1.256 -12.520 7.489 1.00 92.44 96 ARG A CA 1
ATOM 752 C C . ARG A 1 96 ? -0.153 -12.537 8.072 1.00 92.44 96 ARG A C 1
ATOM 754 O O . ARG A 1 96 ? -0.578 -13.593 8.533 1.00 92.44 96 ARG A O 1
ATOM 761 N N . VAL A 1 97 ? -0.887 -11.420 7.996 1.00 90.75 97 VAL A N 1
ATOM 762 C CA . VAL A 1 97 ? -2.282 -11.345 8.472 1.00 90.75 97 VAL A CA 1
ATOM 763 C C . VAL A 1 97 ? -3.159 -12.358 7.737 1.00 90.75 97 VAL A C 1
ATOM 765 O O . VAL A 1 97 ? -3.875 -13.144 8.352 1.00 90.75 97 VAL A O 1
ATOM 768 N N . LYS A 1 98 ? -3.036 -12.441 6.411 1.00 89.19 98 LYS A N 1
ATOM 769 C CA . LYS A 1 98 ? -3.774 -13.432 5.623 1.00 89.19 98 LYS A CA 1
ATOM 770 C C . LYS A 1 98 ? -3.395 -14.874 5.979 1.00 89.19 98 LYS A C 1
ATOM 772 O O . LYS A 1 98 ? -4.270 -15.731 6.059 1.00 89.19 98 LYS A O 1
ATOM 777 N N . ALA A 1 99 ? -2.110 -15.157 6.196 1.00 89.88 99 ALA A N 1
ATOM 778 C CA . ALA A 1 99 ? -1.624 -16.501 6.511 1.00 89.88 99 ALA A CA 1
ATOM 779 C C . ALA A 1 99 ? -2.125 -17.025 7.868 1.00 89.88 99 ALA A C 1
ATOM 781 O O . ALA A 1 99 ? -2.301 -18.232 8.008 1.00 89.88 99 ALA A O 1
ATOM 782 N N . ARG A 1 100 ? -2.400 -16.141 8.840 1.00 88.69 100 ARG A N 1
ATOM 783 C CA . ARG A 1 100 ? -3.017 -16.513 10.128 1.00 88.69 100 ARG A CA 1
ATOM 784 C C . ARG A 1 100 ? -4.544 -16.673 10.080 1.00 88.69 100 ARG A C 1
ATOM 786 O O . ARG A 1 100 ? -5.142 -16.945 11.113 1.00 88.69 100 ARG A O 1
ATOM 793 N N . GLY A 1 101 ? -5.163 -16.537 8.905 1.00 87.19 101 GLY A N 1
ATOM 794 C CA . GLY A 1 101 ? -6.614 -16.659 8.723 1.00 87.19 101 GLY A CA 1
ATOM 795 C C . GLY A 1 101 ? -7.364 -15.329 8.633 1.00 87.19 101 GLY A C 1
ATOM 796 O O . GLY A 1 101 ? -8.589 -15.345 8.623 1.00 87.19 101 GLY A O 1
ATOM 797 N N . GLY A 1 102 ? -6.651 -14.203 8.526 1.00 87.81 102 GLY A N 1
ATOM 798 C CA . GLY A 1 102 ? -7.227 -12.858 8.523 1.00 87.81 102 GLY A CA 1
ATOM 799 C C . GLY A 1 102 ? -6.943 -12.100 9.824 1.00 87.81 102 GLY A C 1
ATOM 800 O O . GLY A 1 102 ? -6.101 -12.534 10.621 1.00 87.81 102 GLY A O 1
ATOM 801 N N . PRO A 1 103 ? -7.598 -10.944 10.027 1.00 88.31 103 PRO A N 1
ATOM 802 C CA . PRO A 1 103 ? -7.482 -10.190 11.265 1.00 88.31 103 PRO A CA 1
ATOM 803 C C . PRO A 1 103 ? -7.871 -11.047 12.475 1.00 88.31 103 PRO A C 1
ATOM 805 O O . PRO A 1 103 ? -8.925 -11.681 12.468 1.00 88.31 103 PRO A O 1
ATOM 808 N N . ALA A 1 104 ? -7.028 -11.091 13.510 1.00 85.69 104 ALA A N 1
ATOM 809 C CA . ALA A 1 104 ? -7.331 -11.861 14.719 1.00 85.69 104 ALA A CA 1
ATOM 810 C C . ALA A 1 104 ? -8.419 -11.175 15.557 1.00 85.69 104 ALA A C 1
ATOM 812 O O . ALA A 1 104 ? -9.240 -11.841 16.189 1.00 85.69 104 ALA A O 1
ATOM 813 N N . ALA A 1 105 ? -8.428 -9.843 15.541 1.00 81.12 105 ALA A N 1
ATOM 814 C CA . ALA A 1 105 ? -9.469 -9.021 16.130 1.00 81.12 105 ALA A CA 1
ATOM 815 C C . ALA A 1 105 ? -10.305 -8.353 15.019 1.00 81.12 105 ALA A C 1
ATOM 817 O O . ALA A 1 105 ? -9.728 -7.674 14.167 1.00 81.12 105 ALA A O 1
ATOM 818 N N . PRO A 1 106 ? -11.643 -8.514 14.995 1.00 77.62 106 PRO A N 1
ATOM 819 C CA . PRO A 1 106 ? -12.479 -7.872 13.989 1.00 77.62 106 PRO A CA 1
ATOM 820 C C . PRO A 1 106 ? -12.633 -6.386 14.325 1.00 77.62 106 PRO A C 1
ATOM 822 O O . PRO A 1 106 ? -13.385 -6.013 15.225 1.00 77.62 106 PRO A O 1
ATOM 825 N N . TRP A 1 107 ? -11.908 -5.535 13.604 1.00 94.25 107 TRP A N 1
ATOM 826 C CA . TRP A 1 107 ? -12.102 -4.092 13.685 1.00 94.25 107 TRP A CA 1
ATOM 827 C C . TRP A 1 107 ? -13.387 -3.706 12.948 1.00 94.25 107 TRP A C 1
ATOM 829 O O . TRP A 1 107 ? -13.598 -4.108 11.803 1.00 94.25 107 TRP A O 1
ATOM 839 N N . MET A 1 108 ? -14.241 -2.905 13.582 1.00 95.19 108 MET A N 1
ATOM 840 C CA . MET A 1 108 ? -15.377 -2.286 12.903 1.00 95.19 108 MET A CA 1
ATOM 841 C C . MET A 1 108 ? -14.875 -1.094 12.100 1.00 95.19 108 MET A C 1
ATOM 843 O O . MET A 1 108 ? -14.331 -0.153 12.672 1.00 95.19 108 MET A O 1
ATOM 847 N N . VAL A 1 109 ? -15.037 -1.141 10.780 1.00 96.19 109 VAL A N 1
ATOM 848 C CA . VAL A 1 109 ? -14.580 -0.082 9.876 1.00 96.19 109 VAL A CA 1
ATOM 849 C C . VAL A 1 109 ? -15.758 0.790 9.464 1.00 96.19 109 VAL A C 1
ATOM 851 O O . VAL A 1 109 ? -16.715 0.311 8.860 1.00 96.19 109 VAL A O 1
ATOM 854 N N . ASP A 1 110 ? -15.642 2.080 9.748 1.00 94.00 110 ASP A N 1
ATOM 855 C CA . ASP A 1 110 ? -16.528 3.136 9.286 1.00 94.00 110 ASP A CA 1
ATOM 856 C C . ASP A 1 110 ? -15.833 3.906 8.153 1.00 94.00 110 ASP A C 1
ATOM 858 O O . ASP A 1 110 ? -14.879 4.665 8.353 1.00 94.00 110 ASP A O 1
ATOM 862 N N . LEU A 1 111 ? -16.299 3.661 6.927 1.00 92.75 111 LEU A N 1
ATOM 863 C CA . LEU A 1 111 ? -15.749 4.283 5.725 1.00 92.75 111 LEU A CA 1
ATOM 864 C C . LEU A 1 111 ? -16.176 5.745 5.555 1.00 92.75 111 LEU A C 1
ATOM 866 O O . LEU A 1 111 ? -15.487 6.463 4.836 1.00 92.75 111 LEU A O 1
ATOM 870 N N . ASP A 1 112 ? -17.267 6.183 6.185 1.00 90.19 112 ASP A N 1
ATOM 871 C CA . ASP A 1 112 ? -17.765 7.556 6.062 1.00 90.19 112 ASP A CA 1
ATOM 872 C C . ASP A 1 112 ? -17.010 8.485 7.021 1.00 90.19 112 ASP A C 1
ATOM 874 O O . ASP A 1 112 ? -16.602 9.584 6.642 1.00 90.19 112 ASP A O 1
ATOM 878 N N . ASN A 1 113 ? -16.742 8.011 8.242 1.00 91.88 113 ASN A N 1
ATOM 879 C CA . ASN A 1 113 ? -15.949 8.738 9.238 1.00 91.88 113 ASN A CA 1
ATOM 880 C C . ASN A 1 113 ? -14.436 8.490 9.126 1.00 91.88 113 ASN A C 1
ATOM 882 O O . ASN A 1 113 ? -13.648 9.118 9.835 1.00 91.88 113 ASN A O 1
ATOM 886 N N . HIS A 1 114 ? -14.020 7.598 8.225 1.00 94.25 114 HIS A N 1
ATOM 887 C CA . HIS A 1 114 ? -12.633 7.178 8.035 1.00 94.25 114 HIS A CA 1
ATOM 888 C C . HIS A 1 114 ? -11.963 6.659 9.319 1.00 94.25 114 HIS A C 1
ATOM 890 O O . HIS A 1 114 ? -10.823 7.012 9.653 1.00 94.25 114 HIS A O 1
ATOM 896 N N . THR A 1 115 ? -12.681 5.806 10.047 1.00 95.88 115 THR A N 1
ATOM 897 C CA . THR A 1 115 ? -12.231 5.218 11.310 1.00 95.88 115 THR A CA 1
ATOM 898 C C . THR A 1 115 ? -12.352 3.703 11.298 1.00 95.88 115 THR A C 1
ATOM 900 O O . THR A 1 115 ? -13.240 3.125 10.684 1.00 95.88 115 THR A O 1
ATOM 903 N N . ALA A 1 116 ? -11.445 3.038 12.000 1.00 96.69 116 ALA A N 1
ATOM 904 C CA . ALA A 1 116 ? -11.586 1.650 12.397 1.00 96.69 116 ALA A CA 1
ATOM 905 C C . ALA A 1 116 ? -11.533 1.581 13.922 1.00 96.69 116 ALA A C 1
ATOM 907 O O . ALA A 1 116 ? -10.678 2.218 14.540 1.00 96.69 116 ALA A O 1
ATOM 908 N N . GLU A 1 117 ? -12.421 0.802 14.527 1.00 96.25 117 GLU A N 1
ATOM 909 C CA . GLU A 1 117 ? -12.546 0.677 15.978 1.00 96.25 117 GLU A CA 1
ATOM 910 C C . GLU A 1 117 ? -12.427 -0.773 16.430 1.00 96.25 117 GLU A C 1
ATOM 912 O O . GLU A 1 117 ? -12.970 -1.684 15.803 1.00 96.25 117 GLU A O 1
ATOM 917 N N . LEU A 1 118 ? -11.737 -0.980 17.550 1.00 94.38 118 LEU A N 1
ATOM 918 C CA . LEU A 1 118 ? -11.681 -2.264 18.234 1.00 94.38 118 LEU A CA 1
ATOM 919 C C . LEU A 1 118 ? -12.177 -2.094 19.670 1.00 94.38 118 LEU A C 1
ATOM 921 O O . LEU A 1 118 ? -11.468 -1.596 20.550 1.00 94.38 118 LEU A O 1
ATOM 925 N N . GLY A 1 119 ? -13.422 -2.519 19.891 1.00 89.19 119 GLY A N 1
ATOM 926 C CA . GLY A 1 119 ? -14.144 -2.236 21.129 1.00 89.19 119 GLY A CA 1
ATOM 927 C C . GLY A 1 119 ? -14.306 -0.731 21.366 1.00 89.19 119 GLY A C 1
ATOM 928 O O . GLY A 1 119 ? -14.205 0.075 20.448 1.00 89.19 119 GLY A O 1
ATOM 929 N N . GLU A 1 120 ? -14.531 -0.345 22.620 1.00 87.50 120 GLU A N 1
ATOM 930 C CA . GLU A 1 120 ? -14.745 1.063 23.000 1.00 87.50 120 GLU A CA 1
ATOM 931 C C . GLU A 1 120 ? -13.436 1.835 23.217 1.00 87.50 120 GLU A C 1
ATOM 933 O O . GLU A 1 120 ? -13.438 3.049 23.415 1.00 87.50 120 GLU A O 1
ATOM 938 N N . SER A 1 121 ? -12.303 1.130 23.245 1.00 90.94 121 SER A N 1
ATOM 939 C CA . SER A 1 121 ? -11.046 1.690 23.737 1.00 90.94 121 SER A CA 1
ATOM 940 C C . SER A 1 121 ? -10.011 1.944 22.662 1.00 90.94 121 SER A C 1
ATOM 942 O O . SER A 1 121 ? -9.077 2.665 22.966 1.00 90.94 121 SER A O 1
ATOM 944 N N . MET A 1 122 ? -10.107 1.375 21.460 1.00 94.81 122 MET A N 1
ATOM 945 C CA . MET A 1 122 ? -9.052 1.481 20.444 1.00 94.81 122 MET A CA 1
ATOM 946 C C . MET A 1 122 ? -9.610 2.018 19.132 1.00 94.81 122 MET A C 1
ATOM 948 O O . MET A 1 122 ? -10.637 1.540 18.654 1.00 94.81 122 MET A O 1
ATOM 952 N N . ARG A 1 123 ? -8.908 2.985 18.533 1.00 95.94 123 ARG A N 1
ATOM 953 C CA . ARG A 1 123 ? -9.312 3.612 17.274 1.00 95.94 123 ARG A CA 1
ATOM 954 C C . ARG A 1 123 ? -8.108 3.878 16.375 1.00 95.94 123 ARG A C 1
ATOM 956 O O . ARG A 1 123 ? -7.078 4.382 16.823 1.00 95.94 123 ARG A O 1
ATOM 963 N N . LEU A 1 124 ? -8.256 3.558 15.095 1.00 96.62 124 LEU A N 1
ATOM 964 C CA . LEU A 1 124 ? -7.326 3.903 14.028 1.00 96.62 124 LEU A CA 1
ATOM 965 C C . LEU A 1 124 ? -8.047 4.817 13.035 1.00 96.62 124 LEU A C 1
ATOM 967 O O . LEU A 1 124 ? -9.090 4.458 12.500 1.00 96.62 124 LEU A O 1
ATOM 971 N N . TYR A 1 125 ? -7.484 5.991 12.780 1.00 96.25 125 TYR A N 1
ATOM 972 C CA . TYR A 1 125 ? -7.963 6.912 11.754 1.00 96.25 125 TYR A CA 1
ATOM 973 C C . TYR A 1 125 ? -7.222 6.660 10.443 1.00 96.25 125 TYR A C 1
ATOM 975 O O . TYR A 1 125 ? -6.039 6.301 10.444 1.00 96.25 125 TYR A O 1
ATOM 983 N N . PHE A 1 126 ? -7.881 6.907 9.318 1.00 95.44 126 PHE A N 1
ATOM 984 C CA . PHE A 1 126 ? -7.255 6.850 8.001 1.00 95.44 126 PHE A CA 1
ATOM 985 C C . PHE A 1 126 ? -7.733 7.985 7.094 1.00 95.44 126 PHE A C 1
ATOM 987 O O . PHE A 1 126 ? -8.681 8.699 7.396 1.00 95.44 126 PHE A O 1
ATOM 994 N N . TYR A 1 127 ? -7.040 8.181 5.978 1.00 91.62 127 TYR A N 1
ATOM 995 C CA . TYR A 1 127 ? -7.438 9.109 4.925 1.00 91.62 127 TYR A CA 1
ATOM 996 C C . TYR A 1 127 ? -7.833 8.342 3.676 1.00 91.62 127 TYR A C 1
ATOM 998 O O . TYR A 1 127 ? -7.144 7.395 3.297 1.00 91.62 127 TYR A O 1
ATOM 1006 N N . ALA A 1 128 ? -8.885 8.793 2.997 1.00 89.75 128 ALA A N 1
ATOM 1007 C CA . ALA A 1 128 ? -9.184 8.360 1.642 1.00 89.75 128 ALA A CA 1
ATOM 1008 C C . ALA A 1 128 ? -8.203 8.989 0.642 1.00 89.75 128 ALA A C 1
ATOM 1010 O O . ALA A 1 128 ? -7.948 10.194 0.668 1.00 89.75 128 ALA A O 1
ATOM 1011 N N . LEU A 1 129 ? -7.679 8.180 -0.276 1.00 85.38 129 LEU A N 1
ATOM 1012 C CA . LEU A 1 129 ? -6.815 8.640 -1.358 1.00 85.38 129 LEU A CA 1
ATOM 1013 C C . LEU A 1 129 ? -7.629 8.846 -2.651 1.00 85.38 129 LEU A C 1
ATOM 1015 O O . LEU A 1 129 ? -8.587 8.111 -2.906 1.00 85.38 129 LEU A O 1
ATOM 1019 N N . PRO A 1 130 ? -7.250 9.797 -3.531 1.00 78.00 130 PRO A N 1
ATOM 1020 C CA . PRO A 1 130 ? -8.020 10.115 -4.742 1.00 78.00 130 PRO A CA 1
ATOM 1021 C C . PRO A 1 130 ? -8.220 8.955 -5.733 1.00 78.00 130 PRO A C 1
ATOM 1023 O O . PRO A 1 130 ? -9.103 9.011 -6.594 1.00 78.00 130 PRO A O 1
ATOM 1026 N N . ASP A 1 131 ? -7.387 7.916 -5.653 1.00 76.06 131 ASP A N 1
ATOM 1027 C CA . ASP A 1 131 ? -7.487 6.692 -6.454 1.00 76.06 131 ASP A CA 1
ATOM 1028 C C . ASP A 1 131 ? -8.385 5.611 -5.857 1.00 76.06 131 ASP A C 1
ATOM 1030 O O . ASP A 1 131 ? -8.518 4.544 -6.454 1.00 76.06 131 ASP A O 1
ATOM 1034 N N . GLY A 1 132 ? -9.033 5.898 -4.729 1.00 80.75 132 GLY A N 1
ATOM 1035 C CA . GLY A 1 132 ? -9.839 4.937 -3.993 1.00 80.75 132 GLY A CA 1
ATOM 1036 C C . GLY A 1 132 ? -9.030 4.031 -3.076 1.00 80.75 132 GLY A C 1
ATOM 1037 O O . GLY A 1 132 ? -9.592 3.061 -2.576 1.00 80.75 132 GLY A O 1
ATOM 1038 N N . GLY A 1 133 ? -7.749 4.328 -2.849 1.00 87.12 133 GLY A N 1
ATOM 1039 C CA . GLY A 1 133 ? -6.991 3.734 -1.756 1.00 87.12 133 GLY A CA 1
ATOM 1040 C C . GLY A 1 133 ? -7.185 4.461 -0.424 1.00 87.12 133 GLY A C 1
ATOM 1041 O O . GLY A 1 133 ? -7.984 5.392 -0.328 1.00 87.12 133 GLY A O 1
ATOM 1042 N N . PHE A 1 134 ? -6.417 4.076 0.591 1.00 91.75 134 PHE A N 1
ATOM 1043 C CA . PHE A 1 134 ? -6.375 4.733 1.893 1.00 91.75 134 PHE A CA 1
ATOM 1044 C C . PHE A 1 134 ? -4.963 4.776 2.475 1.00 91.75 134 PHE A C 1
ATOM 1046 O O . PHE A 1 134 ? -4.114 3.961 2.126 1.00 91.75 134 PHE A O 1
ATOM 1053 N N . SER A 1 135 ? -4.723 5.701 3.401 1.00 89.75 135 SER A N 1
ATOM 1054 C CA . SER A 1 135 ? -3.503 5.737 4.213 1.00 89.75 135 SER A CA 1
ATOM 1055 C C . SER A 1 135 ? -3.870 5.777 5.694 1.00 89.75 135 SER A C 1
ATOM 1057 O O . SER A 1 135 ? -4.640 6.661 6.074 1.00 89.75 135 SER A O 1
ATOM 1059 N N . PRO A 1 136 ? -3.315 4.895 6.546 1.00 91.75 136 PRO A N 1
ATOM 1060 C CA . PRO A 1 136 ? -3.402 5.057 7.995 1.00 91.75 136 PRO A CA 1
ATOM 1061 C C . PRO A 1 136 ? -2.878 6.437 8.419 1.00 91.75 136 PRO A C 1
ATOM 1063 O O . PRO A 1 136 ? -1.937 6.952 7.811 1.00 91.75 136 PRO A O 1
ATOM 1066 N N . SER A 1 137 ? -3.508 7.034 9.430 1.00 91.88 137 SER A N 1
ATOM 1067 C CA . SER A 1 137 ? -3.188 8.374 9.931 1.00 91.88 137 SER A CA 1
ATOM 1068 C C . SER A 1 137 ? -2.683 8.32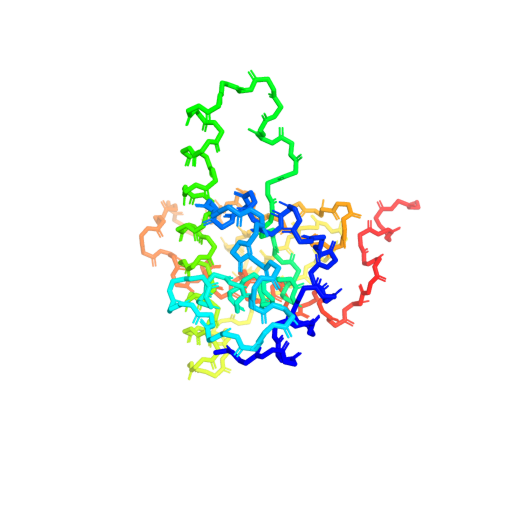2 11.368 1.00 91.88 137 SER A C 1
ATOM 1070 O O . SER A 1 137 ? -1.481 8.409 11.611 1.00 91.88 137 SER A O 1
ATOM 1072 N N . SER A 1 138 ? -3.588 8.144 12.328 1.00 92.00 138 SER A N 1
ATOM 1073 C CA . SER A 1 138 ? -3.262 8.155 13.749 1.00 92.00 138 SER A CA 1
ATOM 1074 C C . SER A 1 138 ? -3.943 7.003 14.468 1.00 92.00 138 SER A C 1
ATOM 1076 O O . SER A 1 138 ? -5.025 6.555 14.089 1.00 92.00 138 SER A O 1
ATOM 1078 N N . TYR A 1 139 ? -3.284 6.520 15.514 1.00 94.62 139 TYR A N 1
ATOM 1079 C CA . TYR A 1 139 ? -3.776 5.464 16.383 1.00 94.62 139 TYR A CA 1
ATOM 1080 C C . TYR A 1 139 ? -3.918 6.016 17.798 1.00 94.62 139 TYR A C 1
ATOM 1082 O O . TYR A 1 139 ? -3.005 6.665 18.315 1.00 94.62 139 TYR A O 1
ATOM 1090 N N . SER A 1 140 ? -5.057 5.749 18.426 1.00 92.81 140 SER A N 1
ATOM 1091 C CA . SER A 1 140 ? -5.299 6.095 19.819 1.00 92.81 140 SER A CA 1
ATOM 1092 C C . SER A 1 140 ? -5.928 4.932 20.568 1.00 92.81 140 SER A C 1
ATOM 1094 O O . SER A 1 140 ? -6.635 4.093 20.002 1.00 92.81 140 SER A O 1
ATOM 1096 N N . ARG A 1 141 ? -5.680 4.905 21.878 1.00 93.31 141 ARG A N 1
ATOM 1097 C CA . ARG A 1 141 ? -6.398 4.030 22.792 1.00 93.31 141 ARG A CA 1
ATOM 1098 C C . ARG A 1 141 ? -6.709 4.737 24.113 1.00 93.31 141 ARG A C 1
ATOM 1100 O O . ARG A 1 141 ? -5.951 5.613 24.519 1.00 93.31 141 ARG A O 1
ATOM 1107 N N . LEU A 1 142 ? -7.830 4.388 24.737 1.00 90.44 142 LEU A N 1
ATOM 1108 C CA . LEU A 1 142 ? -8.376 5.044 25.932 1.00 90.44 142 LEU A CA 1
ATOM 1109 C C . LEU A 1 142 ? -8.158 4.243 27.220 1.00 90.44 142 LEU A C 1
ATOM 1111 O O . LEU A 1 142 ? -8.232 4.806 28.306 1.00 90.44 142 LEU A O 1
ATOM 1115 N N . ASP A 1 143 ? -7.895 2.940 27.124 1.00 91.19 143 ASP A N 1
ATOM 1116 C CA . ASP A 1 143 ? -7.730 2.070 28.294 1.00 91.19 143 ASP A CA 1
ATOM 1117 C C . ASP A 1 143 ? -6.340 2.183 28.945 1.00 91.19 143 ASP A C 1
ATOM 1119 O O . ASP A 1 143 ? -6.159 1.749 30.081 1.00 91.19 143 ASP A O 1
ATOM 1123 N N . ARG A 1 144 ? -5.345 2.718 28.224 1.00 89.19 144 ARG A N 1
ATOM 1124 C CA . ARG A 1 144 ? -3.959 2.926 28.683 1.00 89.19 144 ARG A CA 1
ATOM 1125 C C . ARG A 1 144 ? -3.180 3.796 27.697 1.00 89.19 144 ARG A C 1
ATOM 1127 O O . ARG A 1 144 ? -3.656 4.070 26.603 1.00 89.19 144 ARG A O 1
ATOM 1134 N N . ASP A 1 145 ? -1.929 4.105 28.019 1.00 89.62 145 ASP A N 1
ATOM 1135 C CA . ASP A 1 145 ? -1.044 4.776 27.069 1.00 89.62 145 ASP A CA 1
ATOM 1136 C C . ASP A 1 145 ? -0.758 3.903 25.822 1.00 89.62 145 ASP A C 1
ATOM 1138 O O . ASP A 1 145 ? -0.440 2.702 25.949 1.00 89.62 145 ASP A O 1
ATOM 1142 N N . PRO A 1 146 ? -0.854 4.480 24.604 1.00 88.06 146 PRO A N 1
ATOM 1143 C CA . PRO A 1 146 ? -0.468 3.811 23.368 1.00 88.06 146 PRO A CA 1
ATOM 1144 C C . PRO A 1 146 ? 0.990 3.350 23.414 1.00 88.06 146 PRO A C 1
ATOM 1146 O O . PRO A 1 146 ? 1.899 4.132 23.685 1.00 88.06 146 PRO A O 1
ATOM 1149 N N . ASN A 1 147 ? 1.223 2.077 23.099 1.00 91.94 147 ASN A N 1
ATOM 1150 C CA . ASN A 1 147 ? 2.568 1.552 22.888 1.00 91.94 147 ASN A CA 1
ATOM 1151 C C . ASN A 1 147 ? 2.599 0.896 21.511 1.00 91.94 147 ASN A C 1
ATOM 1153 O O . ASN A 1 147 ? 2.038 -0.183 21.338 1.00 91.94 147 ASN A O 1
ATOM 1157 N N . TYR A 1 148 ? 3.234 1.557 20.542 1.00 87.88 148 TYR A N 1
ATOM 1158 C CA . TYR A 1 148 ? 3.226 1.110 19.150 1.00 87.88 148 TYR A CA 1
ATOM 1159 C C . TYR A 1 148 ? 3.844 -0.272 18.965 1.00 87.88 148 TYR A C 1
ATOM 1161 O O . TYR A 1 148 ? 3.290 -1.053 18.210 1.00 87.88 148 TYR A O 1
ATOM 1169 N N . GLU A 1 149 ? 4.929 -0.607 19.666 1.00 89.25 149 GLU A N 1
ATOM 1170 C CA . GLU A 1 149 ? 5.571 -1.923 19.536 1.00 89.25 149 GLU A CA 1
ATOM 1171 C C . GLU A 1 149 ? 4.645 -3.050 20.004 1.00 89.25 149 GLU A C 1
ATOM 1173 O O . GLU A 1 149 ? 4.469 -4.052 19.312 1.00 89.25 149 GLU A O 1
ATOM 1178 N N . ARG A 1 150 ? 4.008 -2.867 21.165 1.00 91.06 150 ARG A N 1
ATOM 1179 C CA . ARG A 1 150 ? 3.061 -3.834 21.735 1.00 91.06 150 ARG A CA 1
ATOM 1180 C C . ARG A 1 150 ? 1.773 -3.919 20.920 1.00 91.06 150 ARG A C 1
ATOM 1182 O O . ARG A 1 150 ? 1.218 -5.002 20.758 1.00 91.06 150 ARG A O 1
ATOM 1189 N N . ASP A 1 151 ? 1.278 -2.775 20.465 1.00 92.25 151 ASP A N 1
ATOM 1190 C CA . ASP A 1 151 ? -0.031 -2.658 19.827 1.00 92.25 151 ASP A CA 1
ATOM 1191 C C . ASP A 1 151 ? 0.043 -2.924 18.315 1.00 92.25 151 ASP A C 1
ATOM 1193 O O . ASP A 1 151 ? -0.995 -3.098 17.676 1.00 92.25 151 ASP A O 1
ATOM 1197 N N . TRP A 1 152 ? 1.252 -3.019 17.746 1.00 91.69 152 TRP A N 1
ATOM 1198 C CA . TRP A 1 152 ? 1.471 -3.211 16.314 1.00 91.69 152 TRP A CA 1
ATOM 1199 C C . TRP A 1 152 ? 0.658 -4.362 15.715 1.00 91.69 152 TRP A C 1
ATOM 1201 O O . TRP A 1 152 ? 0.002 -4.124 14.706 1.00 91.69 152 TRP A O 1
ATOM 1211 N N . PRO A 1 153 ? 0.581 -5.568 16.319 1.00 91.50 153 PRO A N 1
ATOM 1212 C CA . PRO A 1 153 ? -0.219 -6.652 15.748 1.00 91.50 153 PRO A CA 1
ATOM 1213 C C . PRO A 1 153 ? -1.709 -6.303 15.596 1.00 91.50 153 PRO A C 1
ATOM 1215 O O . PRO A 1 153 ? -2.343 -6.746 14.639 1.00 91.50 153 PRO A O 1
ATOM 1218 N N . LEU A 1 154 ? -2.260 -5.486 16.503 1.00 92.75 154 LEU A N 1
ATOM 1219 C CA . LEU A 1 154 ? -3.643 -5.005 16.429 1.00 92.75 154 LEU A CA 1
ATOM 1220 C C . LEU A 1 154 ? -3.795 -3.901 15.377 1.00 92.75 154 LEU A C 1
ATOM 1222 O O . LEU A 1 154 ? -4.821 -3.836 14.707 1.00 92.75 154 LEU A O 1
ATOM 1226 N N . ILE A 1 155 ? -2.773 -3.062 15.195 1.00 93.38 155 ILE A N 1
ATOM 1227 C CA . ILE A 1 155 ? -2.732 -2.063 14.118 1.00 93.38 155 ILE A CA 1
ATOM 1228 C C . ILE A 1 155 ? -2.648 -2.757 12.747 1.00 93.38 155 ILE A C 1
ATOM 1230 O O . ILE A 1 155 ? -3.336 -2.348 11.816 1.00 93.38 155 ILE A O 1
ATOM 1234 N N . GLU A 1 156 ? -1.872 -3.838 12.614 1.00 93.00 156 GLU A N 1
ATOM 1235 C CA . GLU A 1 156 ? -1.835 -4.667 11.399 1.00 93.00 156 GLU A CA 1
ATOM 1236 C C . GLU A 1 156 ? -3.225 -5.247 11.076 1.00 93.00 156 GLU A C 1
ATOM 1238 O O . GLU A 1 156 ? -3.665 -5.186 9.926 1.00 93.00 156 GLU A O 1
ATOM 1243 N N . ASP A 1 157 ? -3.940 -5.751 12.090 1.00 94.12 157 ASP A N 1
ATOM 1244 C CA . ASP A 1 157 ? -5.328 -6.219 11.957 1.00 94.12 157 ASP A CA 1
ATOM 1245 C C . ASP A 1 157 ? -6.276 -5.104 11.502 1.00 94.12 157 ASP A C 1
ATOM 1247 O O . ASP A 1 157 ? -7.127 -5.335 10.640 1.00 94.12 157 ASP A O 1
ATOM 1251 N N . ALA A 1 158 ? -6.113 -3.891 12.033 1.00 95.06 158 ALA A N 1
ATOM 1252 C CA . ALA A 1 158 ? -6.902 -2.731 11.633 1.00 95.06 158 ALA A CA 1
ATOM 1253 C C . ALA A 1 158 ? -6.678 -2.384 10.157 1.00 95.06 158 ALA A C 1
ATOM 1255 O O . ALA A 1 158 ? -7.637 -2.224 9.405 1.00 95.06 158 ALA A O 1
ATOM 1256 N N . ILE A 1 159 ? -5.415 -2.315 9.719 1.00 94.69 159 ILE A N 1
ATOM 1257 C CA . ILE A 1 159 ? -5.055 -2.009 8.327 1.00 94.69 159 ILE A CA 1
ATOM 1258 C C . ILE A 1 159 ? -5.630 -3.069 7.386 1.00 94.69 159 ILE A C 1
ATOM 1260 O O . ILE A 1 159 ? -6.201 -2.726 6.350 1.00 94.69 159 ILE A O 1
ATOM 1264 N N . ALA A 1 160 ? -5.512 -4.349 7.746 1.00 93.56 160 ALA A N 1
ATOM 1265 C CA . ALA A 1 160 ? -6.102 -5.429 6.970 1.00 93.56 160 ALA A CA 1
ATOM 1266 C C . ALA A 1 160 ? -7.633 -5.304 6.908 1.00 93.56 160 ALA A C 1
ATOM 1268 O O . ALA A 1 160 ? -8.188 -5.356 5.817 1.00 93.56 160 ALA A O 1
ATOM 1269 N N . SER A 1 161 ? -8.302 -5.041 8.034 1.00 94.62 161 SER A N 1
ATOM 1270 C CA . SER A 1 161 ? -9.762 -4.870 8.087 1.00 94.62 161 SER A CA 1
ATOM 1271 C C . SER A 1 161 ? -10.238 -3.690 7.230 1.00 94.62 161 SER A C 1
ATOM 1273 O O . SER A 1 161 ? -11.219 -3.815 6.499 1.00 94.62 161 SER A O 1
ATOM 1275 N N . ILE A 1 162 ? -9.521 -2.558 7.249 1.00 94.50 162 ILE A N 1
ATOM 1276 C CA . ILE A 1 162 ? -9.830 -1.398 6.395 1.00 94.50 162 ILE A CA 1
ATOM 1277 C C . ILE A 1 162 ? -9.682 -1.764 4.915 1.00 94.50 162 ILE A C 1
ATOM 1279 O O . ILE A 1 162 ? -10.560 -1.448 4.110 1.00 94.50 162 ILE A O 1
ATOM 1283 N N . ALA A 1 163 ? -8.604 -2.465 4.550 1.00 92.94 163 ALA A N 1
ATOM 1284 C CA . ALA A 1 163 ? -8.390 -2.920 3.179 1.00 92.94 163 ALA A CA 1
ATOM 1285 C C . ALA A 1 163 ? -9.516 -3.854 2.698 1.00 92.94 163 ALA A C 1
ATOM 1287 O O . ALA A 1 163 ? -9.953 -3.756 1.549 1.00 92.94 163 ALA A O 1
ATOM 1288 N N . GLU A 1 164 ? -10.012 -4.739 3.567 1.00 91.81 164 GLU A N 1
ATOM 1289 C CA . GLU A 1 164 ? -11.154 -5.607 3.263 1.00 91.81 164 GLU A CA 1
ATOM 1290 C C . GLU A 1 164 ? -12.448 -4.808 3.089 1.00 91.81 164 GLU A C 1
ATOM 1292 O O . GLU A 1 164 ? -13.108 -4.954 2.060 1.00 91.81 164 GLU A O 1
ATOM 1297 N N . ALA A 1 165 ? -12.756 -3.891 4.009 1.00 92.50 165 ALA A N 1
ATOM 1298 C CA . ALA A 1 165 ? -13.946 -3.045 3.930 1.00 92.50 165 ALA A CA 1
ATOM 1299 C C . ALA A 1 165 ? -13.974 -2.181 2.655 1.00 92.50 165 ALA A C 1
ATOM 1301 O O . ALA A 1 165 ? -15.004 -2.071 1.990 1.00 92.50 165 ALA A O 1
ATOM 1302 N N . ILE A 1 166 ? -12.835 -1.599 2.268 1.00 91.50 166 ILE A N 1
ATOM 1303 C CA . ILE A 1 166 ? -12.704 -0.807 1.036 1.00 91.50 166 ILE A CA 1
ATOM 1304 C C . ILE A 1 166 ? -12.913 -1.668 -0.209 1.00 91.50 166 ILE A C 1
ATOM 1306 O O . ILE A 1 166 ? -13.601 -1.253 -1.147 1.00 91.50 166 ILE A O 1
ATOM 1310 N N . ARG A 1 167 ? -12.328 -2.869 -0.230 1.00 89.06 167 ARG A N 1
ATOM 1311 C CA . ARG A 1 167 ? -12.501 -3.817 -1.333 1.00 89.06 167 ARG A CA 1
ATOM 1312 C C . ARG A 1 167 ? -13.972 -4.197 -1.500 1.00 89.06 167 ARG A C 1
ATOM 1314 O O . ARG A 1 167 ? -14.451 -4.225 -2.634 1.00 89.06 167 ARG A O 1
ATOM 1321 N N . ASP A 1 168 ? -14.673 -4.432 -0.396 1.00 89.88 168 ASP A N 1
ATOM 1322 C CA . ASP A 1 168 ? -16.082 -4.828 -0.392 1.00 89.88 168 ASP A CA 1
ATOM 1323 C C . ASP A 1 168 ? -17.009 -3.661 -0.780 1.00 89.88 168 ASP A C 1
ATOM 1325 O O . ASP A 1 168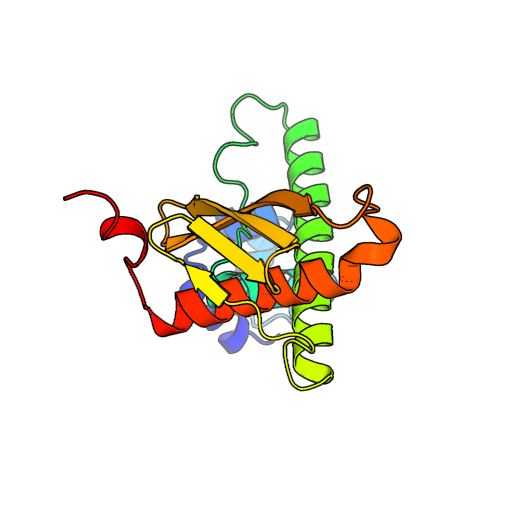 ? -17.977 -3.850 -1.518 1.00 89.88 168 ASP A O 1
ATOM 1329 N N . ALA A 1 169 ? -16.682 -2.430 -0.369 1.00 88.06 169 ALA A N 1
ATOM 1330 C CA . ALA A 1 169 ? -17.400 -1.221 -0.781 1.00 88.06 169 ALA A CA 1
ATOM 1331 C C . ALA A 1 169 ? -17.207 -0.877 -2.271 1.00 88.06 169 ALA A C 1
ATOM 1333 O O . ALA A 1 169 ? -18.065 -0.234 -2.888 1.00 88.06 169 ALA A O 1
ATOM 1334 N N . GLY A 1 170 ? -16.092 -1.318 -2.856 1.00 82.56 170 GLY A N 1
ATOM 1335 C CA . GLY A 1 170 ? -15.793 -1.185 -4.273 1.00 82.56 170 GLY A CA 1
ATOM 1336 C C . GLY A 1 170 ? -15.271 0.199 -4.691 1.00 82.56 170 GLY A C 1
ATOM 1337 O O . GLY A 1 170 ? -15.026 1.098 -3.877 1.00 82.56 170 GLY A O 1
ATOM 1338 N N . PRO A 1 171 ? -15.053 0.400 -6.004 1.00 69.88 171 PRO A N 1
ATOM 1339 C CA . PRO A 1 171 ? -14.470 1.632 -6.517 1.00 69.88 171 PRO A CA 1
ATOM 1340 C C . PRO A 1 171 ? -15.386 2.830 -6.230 1.00 69.88 171 PRO A C 1
ATOM 1342 O O . PRO A 1 171 ? -16.572 2.796 -6.552 1.00 69.88 171 PRO A O 1
ATOM 1345 N N . ARG A 1 172 ? -14.801 3.932 -5.731 1.00 76.31 172 ARG A N 1
ATOM 1346 C CA . ARG A 1 172 ? -15.475 5.193 -5.336 1.00 76.31 172 ARG A CA 1
ATOM 1347 C C . ARG A 1 172 ? -16.147 5.201 -3.958 1.00 76.31 172 ARG A C 1
ATOM 1349 O O . ARG A 1 172 ? -16.951 6.099 -3.719 1.00 76.31 172 ARG A O 1
ATOM 1356 N N . TRP A 1 173 ? -15.787 4.296 -3.047 1.00 83.44 173 TRP A N 1
ATOM 1357 C CA . TRP A 1 173 ? -16.217 4.374 -1.641 1.00 83.44 173 TRP A CA 1
ATOM 1358 C C . TRP A 1 173 ? -15.995 5.781 -1.041 1.00 83.44 173 TRP A C 1
ATOM 1360 O O . TRP A 1 173 ? -16.909 6.365 -0.472 1.00 83.44 173 TRP A O 1
ATOM 1370 N N . TYR A 1 174 ? -14.851 6.400 -1.349 1.00 76.00 174 TYR A N 1
ATOM 1371 C CA . TYR A 1 174 ? -14.457 7.748 -0.918 1.00 76.00 174 TYR A CA 1
ATOM 1372 C C . TYR A 1 174 ? -15.333 8.902 -1.437 1.00 76.00 174 TYR A C 1
ATOM 1374 O O . TYR A 1 174 ? -15.171 10.042 -1.014 1.00 76.00 174 TYR A O 1
ATOM 1382 N N . LYS A 1 175 ? -16.228 8.653 -2.402 1.00 68.75 175 LYS A N 1
ATOM 1383 C CA . LYS A 1 175 ? -17.125 9.684 -2.953 1.00 68.75 175 LYS A CA 1
ATOM 1384 C C . LYS A 1 175 ? -18.453 9.789 -2.206 1.00 68.75 175 LYS A C 1
ATOM 1386 O O . LYS A 1 175 ? -19.244 10.660 -2.550 1.00 68.75 175 LYS A O 1
ATOM 1391 N N . ARG A 1 176 ? -18.716 8.909 -1.234 1.00 54.06 176 ARG A N 1
ATOM 1392 C CA . ARG A 1 176 ? -19.951 8.936 -0.435 1.00 54.06 176 ARG A CA 1
ATOM 1393 C C . ARG A 1 176 ? -19.915 9.971 0.694 1.00 54.06 176 ARG A C 1
ATOM 1395 O O . ARG A 1 176 ? -20.972 10.420 1.107 1.00 54.06 176 ARG A O 1
ATOM 1402 N N . ALA A 1 177 ? -18.728 10.439 1.082 1.00 48.41 177 ALA A N 1
ATOM 1403 C CA . ALA A 1 177 ? -18.521 11.366 2.198 1.00 48.41 177 ALA A CA 1
ATOM 1404 C C . ALA A 1 177 ? -18.828 12.856 1.902 1.00 48.41 177 ALA A C 1
ATOM 1406 O O . ALA A 1 177 ? -18.440 13.717 2.680 1.00 48.41 177 ALA A O 1
ATOM 1407 N N . ASN A 1 178 ? -19.492 13.188 0.787 1.00 33.69 178 ASN A N 1
ATOM 1408 C CA . ASN A 1 178 ? -19.907 14.562 0.470 1.00 33.69 178 ASN A CA 1
ATOM 1409 C C . ASN A 1 178 ? -21.330 14.571 -0.111 1.00 33.69 178 ASN A C 1
ATOM 1411 O O . ASN A 1 178 ? -21.502 14.634 -1.333 1.00 33.69 178 ASN A O 1
ATOM 1415 N N . VAL A 1 179 ? -22.336 14.504 0.763 1.00 34.91 179 VAL A N 1
ATOM 1416 C CA . VAL A 1 179 ? -23.693 15.014 0.504 1.00 34.91 179 VAL A CA 1
ATOM 1417 C C . VAL A 1 179 ? -24.103 15.872 1.687 1.00 34.91 179 VAL A C 1
ATOM 1419 O O . VAL A 1 179 ? -23.969 15.375 2.824 1.00 34.91 179 VAL A O 1
#

Radius of gyration: 18.03 Å; chains: 1; bounding box: 44×36×54 Å

Secondary structure (DSSP, 8-state):
--HHHHHHHHHHHT--HHHHHHHHTS-HHHHHHHHHH-PPPPHHHHHHHHHHHHHHHTT---S-SSTTTT--HHHHHHHHHHHHHHHHHHHHHHHHHHHTTS-SS-PEEETTTTEEEETTTEEEEEEE-TTS-EEEEEEEESSS---HHHHHHHHHHHHHHHHHHHHHH-TTGGGSS--

Sequence (179 aa):
MDRNELLLVLRKLRLSPKEAAGLLSVDPKTVARWMERGAKVPGPAEQALRAWARLADAGLPWRPRECLIGLSEADAAEQIRLLREHNLALDDMLRRVKARGGPAAPWMVDLDNHTAELGESMRLYFYALPDGGFSPSSYSRLDRDPNYERDWPLIEDAIASIAEAIRDAGPRWYKRANV

pLDDT: mean 89.23, std 9.16, range [33.69, 96.69]

Foldseek 3Di:
DWQVVLVVLCVLLVHDLVRLCLLLVHDSVVSVCCNPVRPDDDPLSVLLSVLLSVCVLLLHDQDDDPVQPPDDPVVNSVVSVVSSVVSSVLSVLLVVCVVVVHQPAQWDADLLQQWTDGPPFKIWHWDQDPFLGIGTDDIGGHVDDDDCVVCVSVVSRRSRNNSVVSSVCPTPSVVVNPD